Protein AF-A0A1S6WUD6-F1 (afdb_monomer)

Secondary structure (DSSP, 8-state):
-------EEEEE-SSEEEEEEE-TTS-EEEEEEE-PPPTT--TTHHHHHHHHHHHHHHHHHS--SEEEE------SSHHHHHHHHHHHHHHHHHHHHTT--EE-TT---

Structure (mmCIF, N/CA/C/O backbone):
data_AF-A0A1S6WUD6-F1
#
_entry.id   AF-A0A1S6WUD6-F1
#
loop_
_atom_site.group_PDB
_atom_site.id
_atom_site.type_symbol
_atom_site.label_atom_id
_atom_site.label_alt_id
_atom_site.label_comp_id
_atom_site.label_asym_id
_atom_site.label_entity_id
_atom_site.label_seq_id
_atom_site.pdbx_PDB_ins_code
_atom_site.Cartn_x
_atom_site.Cartn_y
_atom_site.Cartn_z
_atom_site.occupancy
_atom_site.B_iso_or_equiv
_atom_site.auth_seq_id
_atom_site.auth_comp_id
_atom_site.auth_asym_id
_atom_site.auth_atom_id
_atom_site.pdbx_PDB_model_num
ATOM 1 N N . MET A 1 1 ? -24.644 -7.050 21.724 1.00 39.91 1 MET A N 1
ATOM 2 C CA . MET A 1 1 ? -23.645 -7.244 20.656 1.00 39.91 1 MET A CA 1
ATOM 3 C C . MET A 1 1 ? -23.162 -5.863 20.271 1.00 39.91 1 MET A C 1
ATOM 5 O O . MET A 1 1 ? -23.926 -5.127 19.667 1.00 39.91 1 MET A O 1
ATOM 9 N N . SER A 1 2 ? -21.980 -5.463 20.742 1.00 44.00 2 SER A N 1
ATOM 10 C CA . SER A 1 2 ? -21.342 -4.260 20.207 1.00 44.00 2 SER A CA 1
ATOM 11 C C . SER A 1 2 ? -20.895 -4.633 18.802 1.00 44.00 2 SER A C 1
ATOM 13 O O . SER A 1 2 ? -20.172 -5.617 18.650 1.00 44.00 2 SER A O 1
ATOM 15 N N . PHE A 1 3 ? -21.366 -3.925 17.780 1.00 51.94 3 PHE A N 1
ATOM 16 C CA . PHE A 1 3 ? -20.650 -3.942 16.514 1.00 51.94 3 PHE A CA 1
ATOM 17 C C . PHE A 1 3 ? -19.284 -3.344 16.845 1.00 51.94 3 PHE A C 1
ATOM 19 O O . PHE A 1 3 ? -19.214 -2.181 17.239 1.00 51.94 3 PHE A O 1
ATOM 26 N N . HIS A 1 4 ? -18.227 -4.160 16.841 1.00 59.53 4 HIS A N 1
ATOM 27 C CA . HIS A 1 4 ? -16.880 -3.608 16.833 1.00 59.53 4 HIS A CA 1
ATOM 28 C C . HIS A 1 4 ? -16.806 -2.790 15.557 1.00 59.53 4 HIS A C 1
ATOM 30 O O . HIS A 1 4 ? -16.921 -3.347 14.466 1.00 59.53 4 HIS A O 1
ATOM 36 N N . SER A 1 5 ? -16.765 -1.474 15.703 1.00 79.19 5 SER A N 1
ATOM 37 C CA . SER A 1 5 ? -16.635 -0.615 14.550 1.00 79.19 5 SER A CA 1
ATOM 38 C C . SER A 1 5 ? -15.153 -0.649 14.179 1.00 79.19 5 SER A C 1
ATOM 40 O O . SER A 1 5 ? -14.286 -0.351 14.992 1.00 79.19 5 SER A O 1
ATOM 42 N N . GLN A 1 6 ? -14.866 -1.242 13.023 1.00 90.44 6 GLN A N 1
ATOM 43 C CA . GLN A 1 6 ? -13.513 -1.619 12.626 1.00 90.44 6 GLN A CA 1
ATOM 44 C C . GLN A 1 6 ? -12.897 -0.533 11.756 1.00 90.44 6 GLN A C 1
ATOM 46 O O . GLN A 1 6 ? -13.568 0.031 10.888 1.00 90.44 6 GLN A O 1
ATOM 51 N N . THR A 1 7 ? -11.596 -0.317 11.925 1.00 95.25 7 THR A N 1
ATOM 52 C CA . THR A 1 7 ? -10.790 0.465 10.996 1.00 95.25 7 THR A CA 1
ATOM 53 C C . THR A 1 7 ? -10.250 -0.440 9.893 1.00 95.25 7 THR A C 1
ATOM 55 O O . THR A 1 7 ? -9.342 -1.243 10.113 1.00 95.25 7 THR A O 1
ATOM 58 N N . ILE A 1 8 ? -10.793 -0.304 8.687 1.00 95.81 8 ILE A N 1
ATOM 59 C CA . ILE A 1 8 ? -10.462 -1.141 7.528 1.00 95.81 8 ILE A CA 1
ATOM 60 C C . ILE A 1 8 ? -9.721 -0.309 6.484 1.00 95.81 8 ILE A C 1
ATOM 62 O O . ILE A 1 8 ? -10.155 0.795 6.152 1.00 95.81 8 ILE A O 1
ATOM 66 N N . LEU A 1 9 ? -8.637 -0.859 5.931 1.00 96.94 9 LEU A N 1
ATOM 67 C CA . LEU A 1 9 ? -7.923 -0.299 4.782 1.00 96.94 9 LEU A CA 1
ATOM 68 C C . LEU A 1 9 ? -8.143 -1.183 3.550 1.00 96.94 9 LEU A C 1
ATOM 70 O O . LEU A 1 9 ? -7.733 -2.336 3.537 1.00 96.94 9 LEU A O 1
ATOM 74 N N . CYS A 1 10 ? -8.727 -0.635 2.491 1.00 96.38 10 CYS A N 1
ATOM 75 C CA . CYS A 1 10 ? -8.853 -1.305 1.199 1.00 96.38 10 CYS A CA 1
ATOM 76 C C . CYS A 1 10 ? -7.844 -0.728 0.199 1.00 96.38 10 CYS A C 1
ATOM 78 O O . CYS A 1 10 ? -7.661 0.492 0.149 1.00 96.38 10 CYS A O 1
ATOM 80 N N . LEU A 1 11 ? -7.211 -1.582 -0.608 1.00 96.19 11 LEU A N 1
ATOM 81 C CA . LEU A 1 11 ? -6.169 -1.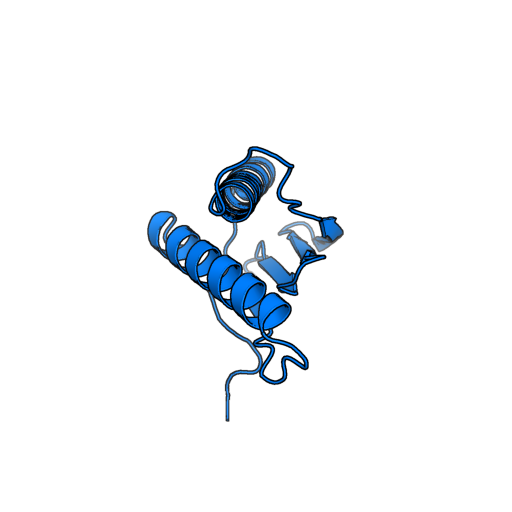210 -1.567 1.00 96.19 11 LEU A CA 1
ATOM 82 C C . LEU A 1 11 ? -6.439 -1.782 -2.964 1.00 96.19 11 LEU A C 1
ATOM 84 O O . LEU A 1 11 ? -6.678 -2.972 -3.127 1.00 96.19 11 LEU A O 1
ATOM 88 N N . ASP A 1 12 ? -6.295 -0.934 -3.977 1.00 92.44 12 ASP A N 1
ATOM 89 C CA . ASP A 1 12 ? -6.176 -1.331 -5.384 1.00 92.44 12 ASP A CA 1
ATOM 90 C C . ASP A 1 12 ? -4.701 -1.187 -5.785 1.00 92.44 12 ASP A C 1
ATOM 92 O O . ASP A 1 12 ? -4.169 -0.072 -5.864 1.00 92.44 12 ASP A O 1
ATOM 96 N N . LEU A 1 13 ? -3.998 -2.315 -5.932 1.00 92.62 13 LEU A N 1
ATOM 97 C CA . LEU A 1 13 ? -2.550 -2.338 -6.128 1.00 92.62 13 LEU A CA 1
ATOM 98 C C . LEU A 1 13 ? -2.179 -2.121 -7.599 1.00 92.62 13 LEU A C 1
ATOM 100 O O . LEU A 1 13 ? -2.430 -2.944 -8.473 1.00 92.62 13 LEU A O 1
ATOM 104 N N . GLY A 1 14 ? -1.437 -1.049 -7.859 1.00 89.19 14 GLY A N 1
ATOM 105 C CA . GLY A 1 14 ? -0.940 -0.736 -9.192 1.00 89.19 14 GLY A CA 1
ATOM 106 C C . GLY A 1 14 ? 0.059 0.413 -9.193 1.00 89.19 14 GLY A C 1
ATOM 107 O O . GLY A 1 14 ? 0.460 0.930 -8.151 1.00 89.19 14 GLY A O 1
ATOM 108 N N . THR A 1 15 ? 0.470 0.845 -10.388 1.00 86.00 15 THR A N 1
ATOM 109 C CA . THR A 1 15 ? 1.340 2.026 -10.567 1.00 86.00 15 THR A CA 1
ATOM 110 C C . THR A 1 15 ? 0.710 3.304 -10.005 1.00 86.00 15 THR A C 1
ATOM 112 O O . THR A 1 15 ? 1.421 4.171 -9.488 1.00 86.00 15 THR A O 1
ATOM 115 N N . LYS A 1 16 ? -0.618 3.390 -10.091 1.00 91.38 16 LYS A N 1
ATOM 116 C CA . LYS A 1 16 ? -1.482 4.299 -9.347 1.00 91.38 16 LYS A CA 1
ATOM 117 C C . LYS A 1 16 ? -2.275 3.448 -8.361 1.00 91.38 16 LYS A C 1
ATOM 119 O O . LYS A 1 16 ? -3.183 2.747 -8.777 1.00 91.38 16 LYS A O 1
ATOM 124 N N . THR A 1 17 ? -1.894 3.477 -7.092 1.00 94.00 17 THR A N 1
ATOM 125 C CA . THR A 1 17 ? -2.536 2.684 -6.042 1.00 94.00 17 THR A CA 1
ATOM 126 C C . THR A 1 17 ? -3.785 3.408 -5.554 1.00 94.00 17 THR A C 1
ATOM 128 O O . THR A 1 17 ? -3.682 4.544 -5.081 1.00 94.00 17 THR A O 1
ATOM 131 N N . GLY A 1 18 ? -4.954 2.784 -5.674 1.00 95.38 18 GLY A N 1
ATOM 132 C CA . GLY A 1 18 ? -6.179 3.253 -5.029 1.00 95.38 18 GLY A CA 1
ATOM 133 C C . GLY A 1 18 ? -6.193 2.863 -3.554 1.00 95.38 18 GLY A C 1
ATOM 134 O O . GLY A 1 18 ? -5.658 1.821 -3.180 1.00 95.38 18 GLY A O 1
ATOM 135 N N . TRP A 1 19 ? -6.778 3.702 -2.704 1.00 96.94 19 TRP A N 1
ATOM 136 C CA . TRP A 1 19 ? -6.975 3.378 -1.294 1.00 96.94 19 TRP A CA 1
ATOM 137 C C . TRP A 1 19 ? -8.318 3.896 -0.787 1.00 96.94 19 TRP A C 1
ATOM 139 O O . TRP A 1 19 ? -8.789 4.956 -1.209 1.00 96.94 19 TRP A O 1
ATOM 149 N N . ALA A 1 20 ? -8.905 3.161 0.151 1.00 96.94 20 ALA A N 1
ATOM 150 C CA . ALA A 1 20 ? -10.063 3.586 0.922 1.00 96.94 20 ALA A CA 1
ATOM 151 C C . ALA A 1 20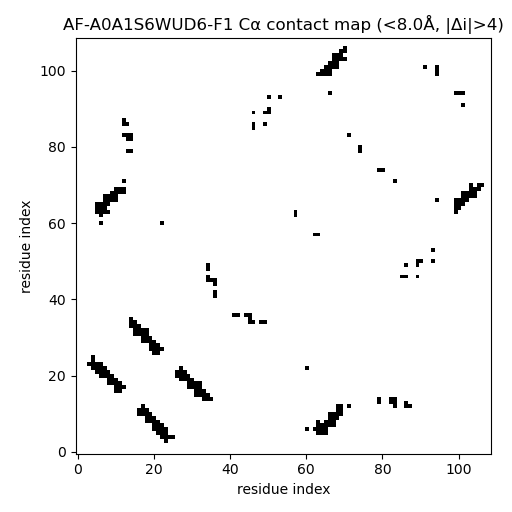 ? -9.897 3.165 2.384 1.00 96.94 20 ALA A C 1
ATOM 153 O O . ALA A 1 20 ? -9.383 2.089 2.669 1.00 96.94 20 ALA A O 1
ATOM 154 N N . ILE A 1 21 ? -10.318 4.024 3.304 1.00 96.38 21 ILE A N 1
ATOM 155 C CA . ILE A 1 21 ? -10.330 3.781 4.741 1.00 96.38 21 ILE A CA 1
ATOM 156 C C . ILE A 1 21 ? -11.771 3.912 5.212 1.00 96.38 21 ILE A C 1
ATOM 158 O O . ILE A 1 21 ? -12.414 4.923 4.930 1.00 96.38 21 ILE A O 1
ATOM 162 N N . SER A 1 22 ? -12.243 2.915 5.949 1.00 94.88 22 SER A N 1
ATOM 163 C CA . SER A 1 22 ? -13.436 3.012 6.787 1.00 94.88 22 SER A CA 1
ATOM 164 C C . SER A 1 22 ? -12.967 3.059 8.230 1.00 94.88 22 SER A C 1
ATOM 166 O O . SER A 1 22 ? -12.294 2.132 8.662 1.00 94.88 22 SER A O 1
ATOM 168 N N . SER A 1 23 ? -13.265 4.138 8.943 1.00 90.50 23 SER A N 1
ATOM 169 C CA . SER A 1 23 ? -12.872 4.350 10.339 1.00 90.50 23 SER A CA 1
ATOM 170 C C . SER A 1 23 ? -13.961 3.881 11.307 1.00 90.50 23 SER A C 1
ATOM 172 O O . SER A 1 23 ? -15.138 3.802 10.949 1.00 90.50 23 SER A O 1
ATOM 174 N N . GLU A 1 24 ? -13.568 3.623 12.556 1.00 88.62 24 GLU A N 1
ATOM 175 C CA . GLU A 1 24 ? -14.460 3.245 13.656 1.00 88.62 24 GLU A CA 1
ATOM 176 C C . GLU A 1 24 ? -15.595 4.270 13.902 1.00 88.62 24 GLU A C 1
ATOM 178 O O . GLU A 1 24 ? -16.697 3.922 14.326 1.00 88.62 24 GLU A O 1
ATOM 183 N N . ASP A 1 25 ? -15.376 5.545 13.596 1.00 87.56 25 ASP A N 1
ATOM 184 C CA . ASP A 1 25 ? -16.385 6.607 13.723 1.00 87.56 25 ASP A CA 1
ATOM 185 C C . ASP A 1 25 ? -17.376 6.676 12.540 1.00 87.56 25 ASP A C 1
ATOM 187 O O . ASP A 1 25 ? -18.233 7.559 12.495 1.00 87.56 25 ASP A O 1
ATOM 191 N N . GLY A 1 26 ? -17.271 5.754 11.577 1.00 85.25 26 GLY A N 1
ATOM 192 C CA . GLY A 1 26 ? -18.068 5.744 10.350 1.00 85.25 26 GLY A CA 1
ATOM 193 C C . GLY A 1 26 ? -17.558 6.701 9.269 1.00 85.25 26 GLY A C 1
ATOM 194 O O . GLY A 1 26 ? -18.188 6.819 8.215 1.00 85.25 26 GLY A O 1
ATOM 195 N N . THR A 1 27 ? -16.422 7.373 9.488 1.00 91.25 27 THR A N 1
ATOM 196 C CA . THR A 1 27 ? -15.788 8.209 8.468 1.00 91.25 27 THR A CA 1
ATOM 197 C C . THR A 1 27 ? -15.206 7.335 7.362 1.00 91.25 27 THR A C 1
ATOM 199 O O . THR A 1 27 ? -14.424 6.417 7.617 1.00 91.25 27 THR A O 1
ATOM 202 N N . ILE A 1 28 ? -15.541 7.664 6.113 1.00 94.19 28 ILE A N 1
ATOM 203 C CA . ILE A 1 28 ? -14.934 7.057 4.929 1.00 94.19 28 ILE A CA 1
ATOM 204 C C . ILE A 1 28 ? -14.029 8.085 4.255 1.00 94.19 28 ILE A C 1
ATOM 206 O O . ILE A 1 28 ? -14.469 9.177 3.893 1.00 94.19 28 ILE A O 1
ATOM 210 N N . ALA A 1 29 ? -12.769 7.717 4.047 1.00 96.00 29 ALA A N 1
ATOM 211 C CA . ALA A 1 29 ? -11.806 8.486 3.269 1.00 96.00 29 ALA A CA 1
ATOM 212 C C . ALA A 1 29 ? -11.284 7.633 2.112 1.00 96.00 29 ALA A C 1
ATOM 214 O O . ALA A 1 29 ? -11.152 6.422 2.239 1.00 96.00 29 ALA A O 1
ATOM 215 N N . SER A 1 30 ? -10.979 8.244 0.972 1.00 97.19 30 SER A N 1
ATOM 216 C CA . SER A 1 30 ? -10.401 7.524 -0.164 1.00 97.19 30 SER A CA 1
ATOM 217 C C . SER A 1 30 ? -9.518 8.428 -1.007 1.00 97.19 30 SER A C 1
ATOM 219 O O . SER A 1 30 ? -9.564 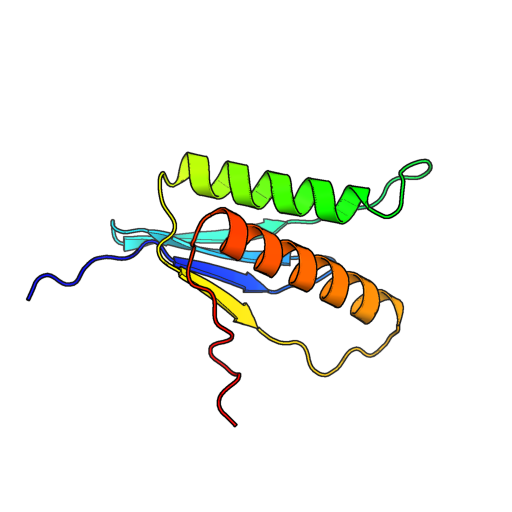9.658 -0.905 1.00 97.19 30 SER A O 1
ATOM 221 N N . GLY A 1 31 ? -8.697 7.816 -1.851 1.00 97.12 31 GLY A N 1
ATOM 222 C CA . GLY A 1 31 ? -7.856 8.541 -2.781 1.00 97.12 31 GLY A CA 1
ATOM 223 C C . GLY A 1 31 ? -7.000 7.623 -3.633 1.00 97.12 31 GLY A C 1
ATOM 224 O O . GLY A 1 31 ? -7.194 6.413 -3.704 1.00 97.12 31 GLY A O 1
ATOM 225 N N . THR A 1 32 ? -6.020 8.229 -4.293 1.00 96.81 32 THR A N 1
ATOM 226 C CA . THR A 1 32 ? -5.023 7.502 -5.077 1.00 96.81 32 THR A CA 1
ATOM 227 C C . THR A 1 32 ? -3.637 8.027 -4.761 1.00 96.81 32 THR A C 1
ATOM 229 O O . THR A 1 32 ? -3.460 9.239 -4.625 1.00 96.81 32 THR A O 1
ATOM 232 N N . ILE A 1 33 ? -2.651 7.142 -4.696 1.00 96.38 33 ILE A N 1
ATOM 233 C CA . ILE A 1 33 ? -1.253 7.480 -4.451 1.00 96.38 33 ILE A CA 1
ATOM 234 C C . ILE A 1 33 ? -0.354 6.836 -5.507 1.00 96.38 33 ILE A C 1
ATOM 236 O O . ILE A 1 33 ? -0.629 5.760 -6.026 1.00 96.38 33 ILE A O 1
ATOM 240 N N . HIS A 1 34 ? 0.721 7.532 -5.866 1.00 94.12 34 HIS A N 1
ATOM 241 C CA . HIS A 1 34 ? 1.706 7.058 -6.830 1.00 94.12 34 HIS A CA 1
ATOM 242 C C . HIS A 1 34 ? 3.065 6.917 -6.147 1.00 94.12 34 HIS A C 1
ATOM 244 O O . HIS A 1 34 ? 3.503 7.816 -5.426 1.00 94.12 34 HIS A O 1
ATOM 250 N N . PHE A 1 35 ? 3.778 5.834 -6.455 1.00 93.81 35 PHE A N 1
ATOM 251 C CA . PHE A 1 35 ? 5.114 5.554 -5.921 1.00 93.81 35 PHE A CA 1
ATOM 252 C C . PHE A 1 35 ? 6.164 5.518 -7.048 1.00 93.81 35 PHE A C 1
ATOM 254 O O . PHE A 1 35 ? 6.699 4.455 -7.380 1.00 93.81 35 PHE A O 1
ATOM 261 N N . PRO A 1 36 ? 6.457 6.656 -7.706 1.00 88.50 36 PRO A N 1
ATOM 262 C CA . PRO A 1 36 ? 7.352 6.675 -8.854 1.00 88.50 36 PRO A CA 1
ATOM 263 C C . PRO A 1 36 ? 8.786 6.325 -8.448 1.00 88.50 36 PRO A C 1
ATOM 265 O O . PRO A 1 36 ? 9.280 6.749 -7.404 1.00 88.50 36 PRO A O 1
ATOM 268 N N . THR A 1 37 ? 9.465 5.591 -9.323 1.00 87.00 37 THR A N 1
ATOM 269 C CA . THR A 1 37 ? 10.923 5.449 -9.305 1.00 87.00 37 THR A CA 1
ATOM 270 C C . THR A 1 37 ? 11.530 6.656 -10.007 1.00 87.00 37 THR A C 1
ATOM 272 O O . THR A 1 37 ? 11.064 7.038 -11.083 1.00 87.00 37 THR A O 1
ATOM 275 N N . ARG A 1 38 ? 12.562 7.269 -9.431 1.00 88.56 38 ARG A N 1
ATOM 276 C CA . ARG A 1 38 ? 13.286 8.372 -10.080 1.00 88.56 38 ARG A CA 1
ATOM 277 C C . ARG A 1 38 ? 14.516 7.859 -10.820 1.00 88.56 38 ARG A C 1
ATOM 279 O O . ARG A 1 38 ? 15.055 6.797 -10.511 1.00 88.56 38 ARG A O 1
ATOM 286 N N . ARG A 1 39 ? 14.994 8.645 -11.790 1.00 83.25 39 ARG A N 1
ATOM 287 C CA . ARG A 1 39 ? 16.316 8.413 -12.385 1.00 83.25 39 ARG A CA 1
ATOM 288 C C . ARG A 1 39 ? 17.345 8.429 -11.250 1.00 83.25 39 ARG A C 1
ATOM 290 O O . ARG A 1 39 ? 17.293 9.322 -10.409 1.00 83.25 39 ARG A O 1
ATOM 297 N N . PHE A 1 40 ? 18.246 7.449 -11.245 1.00 87.19 40 PHE A N 1
ATOM 298 C CA . PHE A 1 40 ? 19.268 7.244 -10.207 1.00 87.19 40 PHE A CA 1
ATOM 299 C C . PHE A 1 40 ? 18.762 6.713 -8.851 1.00 87.19 40 PHE A C 1
ATOM 301 O O . PHE A 1 40 ? 19.521 6.707 -7.887 1.00 87.19 40 PHE A O 1
ATOM 308 N N . GLU A 1 41 ? 17.523 6.224 -8.759 1.00 91.12 41 GLU A N 1
ATOM 309 C CA . GLU A 1 41 ? 17.068 5.441 -7.604 1.00 91.12 41 GLU A CA 1
ATOM 310 C C . GLU A 1 41 ? 17.229 3.936 -7.853 1.00 91.12 41 GLU A C 1
ATOM 312 O O . GLU A 1 41 ? 17.069 3.452 -8.974 1.00 91.12 41 GLU A O 1
ATOM 317 N N . GLY A 1 42 ? 17.510 3.178 -6.789 1.00 91.38 42 GLY A N 1
ATOM 318 C CA . GLY A 1 42 ? 17.442 1.719 -6.844 1.00 91.38 42 GLY A CA 1
ATOM 319 C C . GLY A 1 42 ? 16.005 1.243 -7.082 1.00 91.38 42 GLY A C 1
ATOM 320 O O . GLY A 1 42 ? 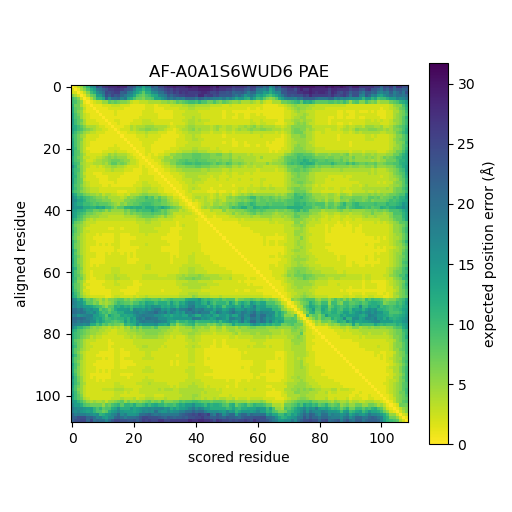15.056 1.859 -6.593 1.00 91.38 42 GLY A O 1
ATOM 321 N N . GLY A 1 43 ? 15.837 0.113 -7.779 1.00 90.25 43 GLY A N 1
ATOM 322 C CA . GLY A 1 43 ? 14.513 -0.435 -8.121 1.00 90.25 43 GLY A CA 1
ATOM 323 C C . GLY A 1 43 ? 13.594 -0.679 -6.914 1.00 90.25 43 GLY A C 1
ATOM 324 O O . GLY A 1 43 ? 12.375 -0.620 -7.042 1.00 90.25 43 GLY A O 1
ATOM 325 N N . GLY A 1 44 ? 14.168 -0.860 -5.719 1.00 94.06 44 GLY A N 1
ATOM 326 C CA . GLY A 1 44 ? 13.428 -1.041 -4.467 1.00 94.06 44 GLY A CA 1
ATOM 327 C C . GLY A 1 44 ? 12.781 0.222 -3.885 1.00 94.06 44 GLY A C 1
ATOM 328 O O . GLY A 1 44 ? 11.950 0.119 -2.983 1.00 94.06 44 GLY A O 1
ATOM 329 N N . MET A 1 45 ? 13.122 1.421 -4.373 1.00 95.62 45 MET A N 1
ATOM 330 C CA . MET A 1 45 ? 12.671 2.677 -3.754 1.00 95.62 45 MET A CA 1
ATOM 331 C C . MET A 1 45 ? 11.154 2.865 -3.793 1.00 95.62 45 MET A C 1
ATOM 333 O O . MET A 1 45 ? 10.589 3.431 -2.858 1.00 95.62 45 MET A O 1
ATOM 337 N N . ARG A 1 46 ? 10.482 2.361 -4.833 1.00 95.50 46 ARG A N 1
ATOM 338 C CA . ARG A 1 46 ? 9.014 2.333 -4.909 1.00 95.50 46 ARG A CA 1
ATOM 339 C C . ARG A 1 46 ? 8.409 1.597 -3.716 1.00 95.50 46 ARG A C 1
ATOM 341 O O . ARG A 1 46 ? 7.540 2.134 -3.037 1.00 95.50 46 ARG A O 1
ATOM 348 N N . TYR A 1 47 ? 8.905 0.397 -3.451 1.00 96.25 47 TYR A N 1
ATOM 349 C CA . TYR A 1 47 ? 8.406 -0.482 -2.399 1.00 96.25 47 TYR A CA 1
ATOM 350 C C . TYR A 1 47 ? 8.728 0.065 -1.006 1.00 96.25 47 TYR A C 1
ATOM 352 O O . TYR A 1 47 ? 7.889 0.021 -0.111 1.00 96.25 47 TYR A O 1
ATOM 360 N N . LEU A 1 48 ? 9.893 0.702 -0.839 1.00 96.75 48 LEU A N 1
ATOM 361 C CA . LEU A 1 48 ? 10.226 1.409 0.398 1.00 96.75 48 LEU A CA 1
ATOM 362 C C . LEU A 1 48 ? 9.259 2.572 0.677 1.00 96.75 48 LEU A C 1
ATOM 364 O O . LEU A 1 48 ? 8.811 2.742 1.811 1.00 96.75 48 LEU A O 1
ATOM 368 N N . ARG A 1 49 ? 8.919 3.363 -0.350 1.00 97.12 49 ARG A N 1
ATOM 369 C CA . ARG A 1 49 ? 7.938 4.456 -0.232 1.00 97.12 49 ARG A CA 1
ATOM 370 C C . ARG A 1 49 ? 6.543 3.921 0.096 1.00 97.12 49 ARG A C 1
ATOM 372 O O . ARG A 1 49 ? 5.880 4.496 0.951 1.00 97.12 49 ARG A O 1
ATOM 379 N N . PHE A 1 50 ? 6.135 2.817 -0.528 1.00 97.94 50 PHE A N 1
ATOM 380 C CA . PHE A 1 50 ? 4.859 2.165 -0.238 1.00 97.94 50 PHE A CA 1
ATOM 381 C C . PHE A 1 50 ? 4.786 1.654 1.207 1.00 97.94 50 PHE A C 1
ATOM 383 O O . PHE A 1 50 ? 3.867 2.018 1.935 1.00 97.94 50 PHE A O 1
ATOM 390 N N . LYS A 1 51 ? 5.805 0.918 1.674 1.00 98.19 51 LYS A N 1
ATOM 391 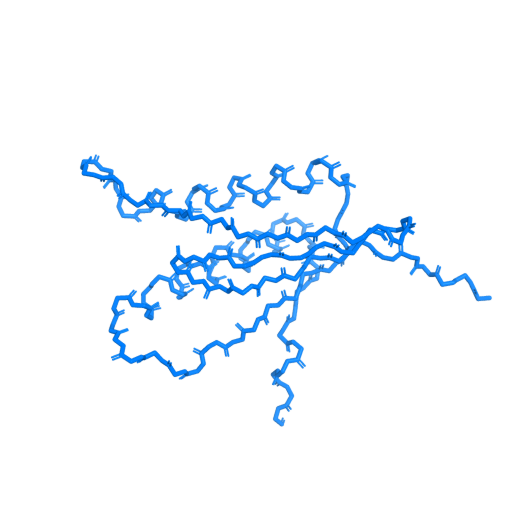C CA . LYS A 1 51 ? 5.906 0.470 3.073 1.00 98.19 51 LYS A CA 1
ATOM 392 C C . LYS A 1 51 ? 5.825 1.641 4.053 1.00 98.19 51 LYS A C 1
ATOM 394 O O . LYS A 1 51 ? 5.121 1.568 5.056 1.00 98.19 51 LYS A O 1
ATOM 399 N N . ARG A 1 52 ? 6.556 2.723 3.769 1.00 98.12 52 ARG A N 1
ATOM 400 C CA . ARG A 1 52 ? 6.540 3.931 4.597 1.00 98.12 52 ARG A CA 1
ATOM 401 C C . ARG A 1 52 ? 5.140 4.538 4.670 1.00 98.12 52 ARG A C 1
ATOM 403 O O . ARG A 1 52 ? 4.703 4.871 5.764 1.00 98.12 52 ARG A O 1
ATOM 410 N N . TRP A 1 53 ? 4.447 4.632 3.537 1.00 98.19 53 TRP A N 1
ATOM 411 C CA . TRP A 1 53 ? 3.075 5.125 3.492 1.00 98.19 53 TRP A CA 1
ATOM 412 C C . TRP A 1 53 ? 2.123 4.255 4.326 1.00 98.19 53 TRP A C 1
ATOM 414 O O . TRP A 1 53 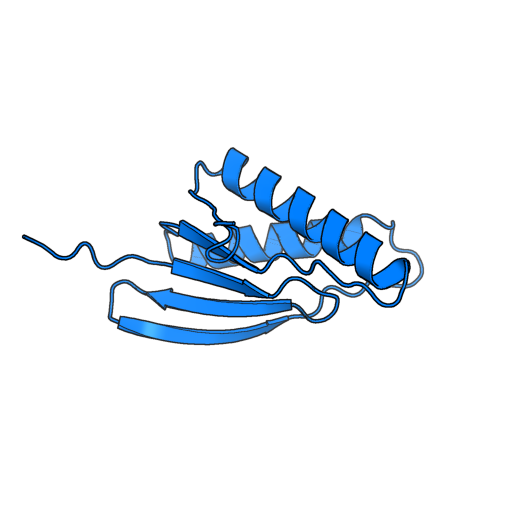? 1.362 4.807 5.108 1.00 98.19 53 TRP A O 1
ATOM 424 N N . LEU A 1 54 ? 2.216 2.920 4.260 1.00 98.25 54 LEU A N 1
ATOM 425 C CA . LEU A 1 54 ? 1.414 2.027 5.115 1.00 98.25 54 LEU A CA 1
ATOM 426 C C . LEU A 1 54 ? 1.654 2.295 6.609 1.00 98.25 54 LEU A C 1
ATOM 428 O O . LEU A 1 54 ? 0.708 2.432 7.384 1.00 98.25 54 LEU A O 1
ATOM 432 N N . THR A 1 55 ? 2.922 2.418 7.016 1.00 98.25 55 THR A N 1
ATOM 433 C CA . THR A 1 55 ? 3.284 2.718 8.409 1.00 98.25 55 THR A CA 1
ATOM 434 C C . THR A 1 55 ? 2.783 4.096 8.854 1.00 98.25 55 THR A C 1
ATOM 436 O O . THR A 1 55 ? 2.277 4.218 9.968 1.00 98.25 55 THR A O 1
ATOM 439 N N . GLU A 1 56 ? 2.898 5.124 8.011 1.00 98.06 56 GLU A N 1
ATOM 440 C CA . GLU A 1 56 ? 2.392 6.472 8.306 1.00 98.06 56 GLU A CA 1
ATOM 441 C C . GLU A 1 56 ? 0.858 6.480 8.405 1.00 98.06 56 GLU A C 1
ATOM 443 O O . GLU A 1 56 ? 0.318 7.018 9.369 1.00 98.06 56 GLU A O 1
ATOM 448 N N . THR A 1 57 ? 0.157 5.810 7.486 1.00 96.69 57 THR A N 1
ATOM 449 C CA . THR A 1 57 ? -1.304 5.639 7.529 1.00 96.69 57 THR A CA 1
ATOM 450 C C . THR A 1 57 ? -1.744 4.946 8.817 1.00 96.69 57 THR A C 1
ATOM 452 O O . THR A 1 57 ? -2.597 5.471 9.530 1.00 96.69 57 THR A O 1
ATOM 455 N N . LYS A 1 58 ? -1.120 3.818 9.184 1.00 96.19 58 LYS A N 1
ATOM 456 C CA . LYS A 1 58 ? -1.415 3.128 10.449 1.00 96.19 58 LYS A CA 1
ATOM 457 C C . LYS A 1 58 ? -1.164 4.018 11.668 1.00 96.19 58 LYS A C 1
ATOM 459 O O . LYS A 1 58 ? -1.925 3.948 12.627 1.00 96.19 58 LYS A O 1
ATOM 464 N N . ALA A 1 59 ? -0.113 4.838 11.651 1.00 96.62 59 ALA A N 1
ATOM 465 C CA . ALA A 1 59 ? 0.182 5.755 12.749 1.00 96.62 59 ALA A CA 1
ATOM 466 C C . ALA A 1 59 ? -0.875 6.864 12.882 1.00 96.62 59 ALA A C 1
ATOM 468 O O . ALA A 1 59 ? -1.253 7.198 14.000 1.00 96.62 59 ALA A O 1
ATOM 469 N N . ILE A 1 60 ? -1.375 7.399 11.762 1.00 94.81 60 ILE A N 1
ATOM 470 C CA . ILE A 1 60 ? -2.440 8.415 11.742 1.00 94.81 60 ILE A CA 1
ATOM 471 C C . ILE A 1 60 ? -3.761 7.838 12.262 1.00 94.81 60 ILE A C 1
ATOM 473 O O . ILE A 1 60 ? -4.437 8.486 13.054 1.00 94.81 60 ILE A O 1
ATOM 477 N N . LEU A 1 61 ? -4.110 6.620 11.844 1.00 93.12 61 LEU A N 1
ATOM 478 C CA . LEU A 1 61 ? -5.334 5.936 12.277 1.00 93.12 61 LEU A CA 1
ATOM 479 C C . LEU A 1 61 ? -5.228 5.355 13.699 1.00 93.12 61 LEU A C 1
ATOM 481 O O . LEU A 1 61 ? -6.227 4.961 14.294 1.00 93.12 61 LEU A O 1
ATOM 485 N N . GLY A 1 62 ? -4.015 5.246 14.246 1.00 94.31 62 GLY A N 1
ATOM 486 C CA . GLY A 1 62 ? -3.713 4.536 15.491 1.00 94.31 62 GLY A CA 1
ATOM 487 C C . GLY A 1 62 ? -3.731 3.010 15.331 1.00 94.31 62 GLY A C 1
ATOM 488 O O . GLY A 1 62 ? -2.797 2.320 15.754 1.00 94.31 62 GLY A O 1
ATOM 489 N N . HIS A 1 63 ? -4.749 2.465 14.667 1.00 93.88 63 HIS A N 1
ATOM 490 C CA . HIS A 1 63 ? -4.868 1.044 14.361 1.00 93.88 63 HIS A CA 1
ATOM 491 C C . HIS A 1 63 ? -5.465 0.798 12.969 1.00 93.88 63 HIS A C 1
ATOM 493 O O . HIS A 1 63 ? -6.033 1.688 12.349 1.00 93.88 63 HIS A O 1
ATOM 499 N N . ILE A 1 64 ? -5.253 -0.417 12.466 1.00 96.31 64 ILE A N 1
ATOM 500 C CA . ILE A 1 64 ? -5.885 -0.961 11.263 1.00 96.31 64 ILE A CA 1
ATOM 501 C C . ILE A 1 64 ? -6.226 -2.397 11.646 1.00 96.31 64 ILE A C 1
ATOM 503 O O . ILE A 1 64 ? -5.318 -3.144 12.011 1.00 96.31 64 ILE A O 1
ATOM 507 N N . ASP A 1 65 ? -7.507 -2.746 11.631 1.00 95.75 65 ASP A N 1
ATOM 508 C CA . ASP A 1 65 ? -7.995 -4.063 12.054 1.00 95.75 65 ASP A CA 1
ATOM 509 C C . ASP A 1 65 ? -7.888 -5.101 10.944 1.00 95.75 65 ASP A C 1
ATOM 511 O O . ASP A 1 65 ? -7.713 -6.285 11.216 1.00 95.75 65 ASP A O 1
ATOM 515 N N . ALA A 1 66 ? -7.999 -4.660 9.692 1.00 95.44 66 ALA A N 1
ATOM 516 C CA . ALA A 1 66 ? -7.858 -5.513 8.527 1.00 95.44 66 ALA A CA 1
ATOM 517 C C . ALA A 1 66 ? -7.444 -4.699 7.300 1.00 95.44 66 ALA A C 1
ATOM 519 O O . ALA A 1 66 ? -7.821 -3.530 7.146 1.00 95.44 66 ALA A O 1
ATOM 520 N N . VAL A 1 67 ? -6.697 -5.349 6.410 1.00 96.88 67 VAL A N 1
ATOM 521 C CA . VAL A 1 67 ? -6.406 -4.841 5.071 1.00 96.88 67 VAL A CA 1
ATOM 522 C C . VAL A 1 67 ? -7.060 -5.737 4.025 1.00 96.88 67 VAL A C 1
ATOM 524 O O . VAL A 1 67 ? -6.844 -6.942 4.029 1.00 96.88 67 VAL A O 1
ATOM 527 N N . TYR A 1 68 ? -7.796 -5.152 3.088 1.00 95.00 68 TYR A N 1
ATOM 528 C CA . TYR A 1 68 ? -8.311 -5.868 1.922 1.00 95.00 68 TYR A CA 1
ATOM 529 C C . TYR A 1 68 ? -7.660 -5.343 0.650 1.00 95.00 68 TYR A C 1
ATOM 531 O O . TYR A 1 68 ? -7.401 -4.144 0.528 1.00 95.00 68 TYR A O 1
ATOM 539 N N . PHE A 1 69 ? -7.393 -6.219 -0.310 1.00 92.31 69 PHE A N 1
ATOM 540 C CA . PHE A 1 69 ? -6.862 -5.825 -1.612 1.00 92.31 69 PHE A CA 1
ATOM 541 C C . PHE A 1 69 ? -7.379 -6.749 -2.708 1.00 92.31 69 PHE A C 1
ATOM 543 O O . PHE A 1 69 ? -7.666 -7.904 -2.443 1.00 92.31 69 PHE A O 1
ATOM 550 N N . GLU A 1 70 ? -7.487 -6.243 -3.931 1.00 81.94 70 GLU A N 1
ATOM 551 C CA . GLU A 1 70 ? -7.920 -7.048 -5.077 1.00 81.94 70 GLU A CA 1
ATOM 552 C C . GLU A 1 70 ? -6.719 -7.717 -5.767 1.00 81.94 70 GLU A C 1
ATOM 554 O O . GLU A 1 70 ? -5.690 -7.073 -6.032 1.00 81.94 70 GLU A O 1
ATOM 559 N N . GLU A 1 71 ? -6.832 -9.011 -6.082 1.00 69.31 71 GLU A N 1
ATOM 560 C CA . GLU A 1 71 ? -5.878 -9.693 -6.952 1.00 69.31 71 GLU A CA 1
ATOM 561 C C . GLU A 1 71 ? -6.123 -9.364 -8.430 1.00 69.31 71 GLU A C 1
ATOM 563 O O . GLU A 1 71 ? -7.134 -9.722 -9.033 1.00 69.31 71 GLU A O 1
ATOM 568 N N . VAL A 1 72 ? -5.147 -8.718 -9.072 1.00 68.38 72 VAL A N 1
ATOM 569 C CA . VAL A 1 72 ? -5.223 -8.433 -10.508 1.00 68.38 72 VAL A CA 1
ATOM 570 C C . VAL A 1 72 ? -4.662 -9.621 -11.285 1.00 68.38 72 VAL A C 1
ATOM 572 O O . VAL A 1 72 ? -3.463 -9.724 -11.528 1.00 68.38 72 VAL A O 1
ATOM 575 N N . ARG A 1 73 ? -5.543 -10.519 -11.732 1.00 62.06 73 ARG A N 1
ATOM 576 C CA . ARG A 1 73 ? -5.151 -11.744 -12.459 1.00 62.06 73 ARG A CA 1
ATOM 577 C C . ARG A 1 73 ? -4.763 -11.517 -13.930 1.00 62.06 73 ARG A C 1
ATOM 579 O O . ARG A 1 73 ? -4.197 -12.403 -14.564 1.00 62.06 73 ARG A O 1
ATOM 586 N N . CYS A 1 74 ? -5.048 -10.340 -14.497 1.00 62.84 74 CYS A N 1
ATOM 587 C CA . CYS A 1 74 ? -4.815 -10.036 -15.916 1.00 62.84 74 CYS A CA 1
ATOM 588 C C . CYS A 1 74 ? -3.926 -8.802 -16.113 1.00 62.84 74 CYS A C 1
ATOM 590 O O . CYS A 1 74 ? -4.406 -7.681 -16.283 1.00 62.84 74 CYS A O 1
ATOM 592 N N . HIS A 1 75 ? -2.611 -9.009 -16.167 1.00 67.25 75 HIS A N 1
ATOM 593 C CA . HIS A 1 75 ? -1.674 -7.960 -16.563 1.00 67.25 75 HIS A CA 1
ATOM 594 C C . HIS A 1 75 ? -1.385 -8.029 -18.066 1.00 67.25 75 HIS A C 1
ATOM 596 O O . HIS A 1 75 ? -0.768 -8.972 -18.552 1.00 67.25 75 HIS A O 1
ATOM 602 N N . ILE A 1 76 ? -1.786 -6.990 -18.803 1.00 68.50 76 ILE A N 1
ATOM 603 C CA . ILE A 1 76 ? -1.565 -6.878 -20.259 1.00 68.50 76 ILE A CA 1
ATOM 604 C C . ILE A 1 76 ? -0.067 -6.654 -20.595 1.00 68.50 76 ILE A C 1
ATOM 606 O O . ILE A 1 76 ? 0.338 -6.784 -21.747 1.00 68.50 76 ILE A O 1
ATOM 610 N N . GLY A 1 77 ? 0.793 -6.376 -19.600 1.00 76.12 77 GLY A N 1
ATOM 611 C CA . GLY A 1 77 ? 2.239 -6.221 -19.793 1.00 76.12 77 GLY A CA 1
ATOM 612 C C . GLY A 1 77 ? 3.094 -6.568 -18.567 1.00 76.12 77 GLY A C 1
ATOM 613 O O . GLY A 1 77 ? 2.659 -6.435 -17.422 1.00 76.12 77 GLY A O 1
ATOM 614 N N . THR A 1 78 ? 4.342 -6.971 -18.824 1.00 79.62 78 THR A N 1
ATOM 615 C CA . THR A 1 78 ? 5.313 -7.463 -17.828 1.00 79.62 78 THR A CA 1
ATOM 616 C C . THR A 1 78 ? 5.641 -6.439 -16.739 1.00 79.62 78 THR A C 1
ATOM 618 O O . THR A 1 78 ? 5.741 -6.791 -15.567 1.00 79.62 78 THR A O 1
ATOM 621 N N . ASP A 1 79 ? 5.754 -5.158 -17.096 1.00 82.75 79 ASP A N 1
ATOM 622 C CA . ASP A 1 79 ? 6.074 -4.104 -16.126 1.00 82.75 79 ASP A CA 1
ATOM 623 C C . ASP A 1 79 ? 4.956 -3.904 -15.100 1.00 82.75 79 ASP A C 1
ATOM 625 O O . ASP A 1 79 ? 5.233 -3.716 -13.916 1.00 82.75 79 ASP A O 1
ATOM 629 N N . ALA A 1 80 ? 3.690 -3.984 -15.523 1.00 83.25 80 ALA A N 1
ATOM 630 C CA . ALA A 1 80 ? 2.555 -3.893 -14.607 1.00 83.25 80 ALA A CA 1
ATOM 631 C C . ALA A 1 80 ? 2.550 -5.071 -13.621 1.00 83.25 80 ALA A C 1
ATOM 633 O O . ALA A 1 80 ? 2.380 -4.852 -12.423 1.00 83.25 80 ALA A O 1
ATOM 634 N N . ALA A 1 81 ? 2.841 -6.282 -14.110 1.00 85.44 81 ALA A N 1
ATOM 635 C CA . ALA A 1 81 ? 2.948 -7.481 -13.282 1.00 85.44 81 ALA A CA 1
ATOM 636 C C . ALA A 1 81 ? 4.091 -7.394 -12.259 1.00 85.44 81 ALA A C 1
ATOM 638 O O . ALA A 1 81 ? 3.900 -7.710 -11.086 1.00 85.44 81 ALA A O 1
ATOM 639 N N . HIS A 1 82 ? 5.270 -6.907 -12.662 1.00 88.62 82 HIS A N 1
ATOM 640 C CA . HIS A 1 82 ? 6.395 -6.717 -11.741 1.00 88.62 82 HIS A CA 1
ATOM 641 C C . HIS A 1 82 ? 6.074 -5.723 -10.624 1.00 88.62 82 HIS A C 1
ATOM 643 O O . HIS A 1 82 ? 6.436 -5.939 -9.467 1.00 88.62 82 HIS A O 1
ATOM 649 N N . VAL A 1 83 ? 5.399 -4.625 -10.965 1.00 90.69 83 VAL A N 1
ATOM 650 C CA . VAL A 1 83 ? 5.015 -3.603 -9.988 1.00 90.69 83 VAL A CA 1
ATOM 651 C C . VAL A 1 83 ? 3.977 -4.147 -9.023 1.00 90.69 83 VAL A C 1
ATOM 653 O O . VAL A 1 83 ? 4.147 -3.974 -7.818 1.00 90.69 83 VAL A O 1
ATOM 656 N N . TYR A 1 84 ? 2.942 -4.807 -9.541 1.00 91.31 84 TYR A N 1
ATOM 657 C CA . TYR A 1 84 ? 1.917 -5.447 -8.727 1.00 91.31 84 TYR A CA 1
ATOM 658 C C . TYR A 1 84 ? 2.539 -6.461 -7.761 1.00 91.31 84 TYR A C 1
ATOM 660 O O . TYR A 1 84 ? 2.392 -6.312 -6.551 1.00 91.31 84 TYR A O 1
ATOM 668 N N . GLY A 1 85 ? 3.336 -7.410 -8.266 1.00 92.00 85 GLY A N 1
ATOM 669 C CA . GLY A 1 85 ? 3.971 -8.436 -7.436 1.00 92.00 85 GLY A CA 1
ATOM 670 C C . GLY A 1 85 ? 4.888 -7.855 -6.355 1.00 92.00 85 GLY A C 1
ATOM 671 O O . GLY A 1 85 ? 4.874 -8.312 -5.214 1.00 92.00 85 GLY A O 1
ATOM 672 N N . GLY A 1 86 ? 5.644 -6.798 -6.672 1.00 94.75 86 GLY A N 1
ATOM 673 C CA . GLY A 1 86 ? 6.481 -6.118 -5.684 1.00 94.75 86 GLY A CA 1
ATOM 674 C C . GLY A 1 86 ? 5.681 -5.352 -4.622 1.00 94.75 86 GLY A C 1
ATOM 675 O O . GLY A 1 86 ? 6.067 -5.346 -3.451 1.00 94.75 86 GLY A O 1
ATOM 676 N N . LEU A 1 87 ? 4.559 -4.728 -4.998 1.00 95.50 87 LEU A N 1
ATOM 677 C CA . LEU A 1 87 ? 3.648 -4.087 -4.047 1.00 95.50 87 LEU A CA 1
ATOM 678 C C . LEU A 1 87 ? 2.972 -5.126 -3.151 1.00 95.50 87 LEU A C 1
ATOM 680 O O . LEU A 1 87 ? 3.002 -4.956 -1.936 1.00 95.50 87 LEU A O 1
ATOM 684 N N . LEU A 1 88 ? 2.453 -6.216 -3.721 1.00 95.38 88 LEU A N 1
ATOM 685 C CA . LEU A 1 88 ? 1.825 -7.308 -2.981 1.00 95.38 88 LEU A CA 1
ATOM 686 C C . LEU A 1 88 ? 2.792 -7.915 -1.961 1.00 95.38 88 LEU A C 1
ATOM 688 O O . LEU A 1 88 ? 2.478 -7.957 -0.777 1.00 95.38 88 LEU A O 1
ATOM 692 N N . ALA A 1 89 ? 4.005 -8.284 -2.384 1.00 95.88 89 ALA A N 1
ATOM 693 C CA . ALA A 1 89 ? 5.019 -8.827 -1.479 1.00 95.88 89 ALA A CA 1
ATOM 694 C C . ALA A 1 89 ? 5.375 -7.851 -0.343 1.00 95.88 89 ALA A C 1
ATOM 696 O O . ALA A 1 89 ? 5.630 -8.260 0.790 1.00 95.88 89 ALA A O 1
ATOM 697 N N . THR A 1 90 ? 5.386 -6.548 -0.632 1.00 97.94 90 THR A N 1
ATOM 698 C CA . THR A 1 90 ? 5.638 -5.515 0.379 1.00 97.94 90 THR A CA 1
ATOM 699 C C . THR A 1 90 ? 4.472 -5.377 1.352 1.00 97.94 90 THR A C 1
ATOM 701 O O . THR A 1 90 ? 4.709 -5.235 2.552 1.00 97.94 90 THR A O 1
ATOM 704 N N . LEU A 1 91 ? 3.236 -5.413 0.845 1.00 97.75 91 LEU A N 1
ATOM 705 C CA . LEU A 1 91 ? 2.018 -5.321 1.641 1.00 97.75 91 LEU A CA 1
ATOM 706 C C . LEU A 1 91 ? 1.920 -6.495 2.610 1.00 97.75 91 LEU A C 1
ATOM 708 O O . LEU A 1 91 ? 1.822 -6.273 3.812 1.00 97.75 91 LEU A O 1
ATOM 712 N N . THR A 1 92 ? 2.014 -7.724 2.104 1.00 96.75 92 THR A N 1
ATOM 713 C CA . THR A 1 92 ? 1.894 -8.931 2.929 1.00 96.75 92 THR A CA 1
ATOM 714 C C . THR A 1 92 ? 3.000 -8.979 3.976 1.00 96.75 92 THR A C 1
ATOM 716 O O . THR A 1 92 ? 2.713 -9.128 5.158 1.00 96.75 92 THR A O 1
ATOM 719 N N . THR A 1 93 ? 4.252 -8.692 3.597 1.00 98.25 93 THR A N 1
ATOM 720 C CA . THR A 1 93 ? 5.366 -8.586 4.558 1.00 98.25 93 THR A CA 1
ATOM 721 C C . THR A 1 93 ? 5.095 -7.538 5.642 1.00 98.25 93 THR A C 1
ATOM 723 O O . THR A 1 93 ? 5.427 -7.751 6.808 1.00 98.25 93 THR A O 1
ATOM 726 N N . TRP A 1 94 ? 4.525 -6.383 5.284 1.00 98.38 94 TRP A N 1
ATOM 727 C CA . TRP A 1 94 ? 4.171 -5.346 6.252 1.00 98.38 94 TRP A CA 1
ATOM 728 C C . TRP A 1 94 ? 3.058 -5.817 7.192 1.00 98.38 94 TRP A C 1
ATOM 730 O O . TRP A 1 94 ? 3.203 -5.668 8.404 1.00 98.38 94 TRP A O 1
ATOM 740 N N . CYS A 1 95 ? 2.004 -6.439 6.663 1.00 97.81 95 CYS A N 1
ATOM 741 C CA . CYS A 1 95 ? 0.914 -6.985 7.463 1.00 97.81 95 CYS A CA 1
ATOM 742 C C . CYS A 1 95 ? 1.407 -8.040 8.462 1.00 97.81 95 CYS A C 1
ATOM 744 O O . CYS A 1 95 ? 1.073 -7.942 9.641 1.00 97.81 95 CYS A O 1
ATOM 746 N N . GLU A 1 96 ? 2.283 -8.960 8.042 1.00 97.81 96 GLU A N 1
ATOM 747 C CA . GLU A 1 96 ? 2.926 -9.930 8.942 1.00 97.81 96 GLU A CA 1
ATOM 748 C C . GLU A 1 96 ? 3.726 -9.235 10.058 1.00 97.81 96 GLU A C 1
ATOM 750 O O . GLU A 1 96 ? 3.592 -9.567 11.236 1.00 97.81 96 GLU A O 1
ATOM 755 N N . CYS A 1 97 ? 4.524 -8.212 9.719 1.00 97.38 97 CYS A N 1
ATOM 756 C CA . CYS A 1 97 ? 5.329 -7.471 10.701 1.00 97.38 97 CYS A CA 1
ATOM 757 C C . CYS A 1 97 ? 4.482 -6.756 11.765 1.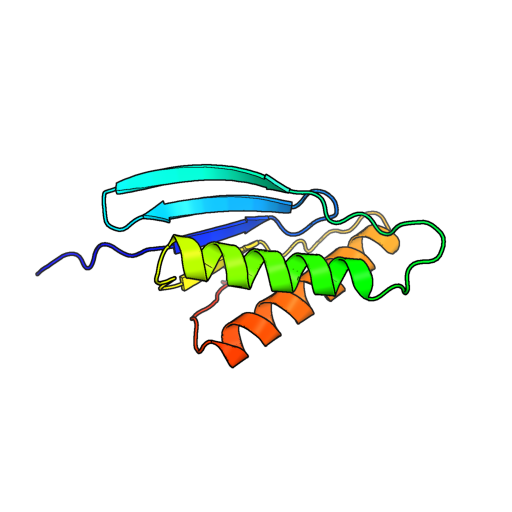00 97.38 97 CYS A C 1
ATOM 759 O O . CYS A 1 97 ? 4.937 -6.592 12.896 1.00 97.38 97 CYS A O 1
ATOM 761 N N . TYR A 1 98 ? 3.289 -6.289 11.396 1.00 96.69 98 TYR A N 1
ATOM 762 C CA . TYR A 1 98 ? 2.380 -5.555 12.279 1.00 96.69 98 TYR A CA 1
ATOM 763 C C . TYR A 1 98 ? 1.217 -6.411 12.794 1.00 96.69 98 TYR A C 1
ATOM 765 O O . TYR A 1 98 ? 0.312 -5.863 13.425 1.00 96.69 98 TYR A O 1
ATOM 773 N N . GLN A 1 99 ? 1.234 -7.724 12.534 1.00 96.50 99 GLN A N 1
ATOM 774 C CA . GLN A 1 99 ? 0.172 -8.670 12.894 1.00 96.50 99 GLN A CA 1
ATOM 775 C C . GLN A 1 99 ? -1.223 -8.180 12.474 1.00 96.50 99 GLN A C 1
ATOM 777 O O . GLN A 1 99 ? -2.192 -8.294 13.220 1.00 96.50 99 GLN A O 1
ATOM 782 N N . THR A 1 100 ? -1.305 -7.571 11.291 1.00 96.31 100 THR A N 1
ATOM 783 C CA . THR A 1 100 ? -2.547 -7.027 10.737 1.00 96.31 100 THR A CA 1
ATOM 784 C C . THR A 1 100 ? -3.155 -8.062 9.793 1.00 96.31 100 THR A C 1
ATOM 786 O O . THR A 1 100 ? -2.495 -8.409 8.814 1.00 96.31 100 THR A O 1
ATOM 789 N N . PRO A 1 101 ? -4.376 -8.565 10.053 1.00 95.88 101 PRO A N 1
ATOM 790 C CA . PRO A 1 101 ? -5.082 -9.443 9.128 1.00 95.88 101 PRO A CA 1
ATOM 791 C C . PRO A 1 101 ? -5.164 -8.843 7.724 1.00 95.88 101 PRO A C 1
ATOM 793 O O . PRO A 1 101 ? -5.400 -7.642 7.567 1.00 95.88 101 PRO A O 1
ATOM 796 N N . TYR A 1 102 ? -4.979 -9.678 6.706 1.00 94.38 102 TYR A N 1
ATOM 797 C CA . TYR A 1 102 ? -5.154 -9.289 5.316 1.00 94.38 102 TYR A CA 1
ATOM 798 C C . TYR A 1 102 ? -5.811 -10.405 4.520 1.00 94.38 102 TYR A C 1
ATOM 800 O O . TYR A 1 102 ? -5.523 -11.576 4.759 1.00 94.38 102 TYR A O 1
ATOM 808 N N . ASP A 1 103 ? -6.683 -10.035 3.591 1.00 89.31 103 ASP A N 1
ATOM 809 C CA . ASP A 1 103 ? -7.345 -10.986 2.702 1.00 89.31 103 ASP A CA 1
ATOM 810 C C . ASP A 1 103 ? -7.629 -10.345 1.341 1.0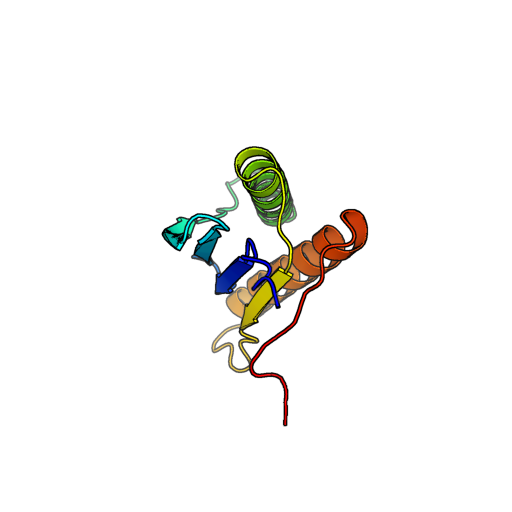0 89.31 103 ASP A C 1
ATOM 812 O O . ASP A 1 103 ? -7.756 -9.119 1.231 1.00 89.31 103 ASP A O 1
ATOM 816 N N . ASP A 1 104 ? -7.751 -11.181 0.317 1.00 77.56 104 ASP A N 1
ATOM 817 C CA . ASP A 1 104 ? -8.381 -10.789 -0.935 1.00 77.56 104 ASP A CA 1
ATOM 818 C C . ASP A 1 104 ? -9.861 -11.196 -0.871 1.00 77.56 104 ASP A C 1
ATOM 820 O O . ASP A 1 104 ? -10.179 -12.386 -0.957 1.00 77.56 104 ASP A O 1
ATOM 824 N N . PRO A 1 105 ? -10.794 -10.235 -0.733 1.00 61.09 105 PRO A N 1
ATOM 825 C CA . PRO A 1 105 ? -12.214 -10.538 -0.594 1.00 61.09 105 PRO A CA 1
ATOM 826 C C . PRO A 1 105 ? -12.808 -11.236 -1.829 1.00 61.09 105 PRO A C 1
ATOM 828 O O . PRO A 1 105 ? -13.927 -11.743 -1.748 1.00 61.09 105 PRO A O 1
ATOM 831 N N . TYR A 1 106 ? -12.083 -11.283 -2.953 1.00 57.81 106 TYR A N 1
ATOM 832 C CA . TYR A 1 106 ? -12.492 -11.963 -4.179 1.00 57.81 106 TYR A CA 1
ATOM 833 C C . TYR A 1 106 ? -11.766 -13.298 -4.426 1.00 57.81 106 TYR A C 1
ATOM 835 O O . TYR A 1 106 ? -12.052 -13.952 -5.426 1.00 57.81 106 TYR A O 1
ATOM 843 N N . CYS A 1 107 ? -10.889 -13.756 -3.522 1.00 52.12 107 CYS A N 1
ATOM 844 C CA . CYS A 1 107 ? -10.150 -15.022 -3.670 1.00 52.12 107 CYS A CA 1
ATOM 845 C C . CYS A 1 107 ? -10.917 -16.293 -3.251 1.00 52.12 107 CYS A C 1
ATOM 847 O O . CYS A 1 107 ? -10.317 -17.366 -3.166 1.00 52.12 107 CYS A O 1
ATOM 849 N N . TYR A 1 108 ? -12.231 -16.219 -3.034 1.00 36.97 108 TYR A N 1
ATOM 850 C CA . TYR A 1 108 ? -13.070 -17.418 -2.944 1.00 36.97 108 TYR A CA 1
ATOM 851 C C . TYR A 1 108 ? -13.537 -17.835 -4.348 1.00 36.97 108 TYR A C 1
ATOM 853 O O . TYR A 1 108 ? -14.614 -17.434 -4.791 1.00 36.97 108 TYR A O 1
ATOM 861 N N . ASP A 1 109 ? -12.703 -18.630 -5.026 1.00 40.50 109 ASP A N 1
ATOM 862 C CA . ASP A 1 109 ? -13.166 -19.632 -6.002 1.00 40.50 109 ASP A CA 1
ATOM 863 C C . ASP A 1 109 ? -13.655 -20.893 -5.259 1.00 40.50 109 ASP A C 1
ATOM 865 O O . ASP A 1 109 ? -12.977 -21.319 -4.291 1.00 40.50 109 ASP A O 1
#

Radius of gyration: 14.59 Å; Cα contacts (8 Å, |Δi|>4): 152; chains: 1; bounding box: 43×28×41 Å

pLDDT: mean 88.04, std 14.19, range [36.97, 98.38]

Solvent-accessible surface area (backbone atoms only — not comparable to full-atom values): 6370 Å² total; per-residue (Å²): 132,81,78,79,57,55,27,36,39,39,37,41,73,47,80,64,22,36,38,36,37,39,38,54,87,70,50,74,50,72,54,74,49,70,55,78,76,54,92,95,53,63,89,60,53,26,47,54,52,49,51,50,49,54,54,52,51,34,61,75,63,69,55,55,65,32,37,37,37,66,82,82,90,79,62,96,44,70,68,59,44,54,51,31,53,48,46,51,57,44,49,53,54,49,26,63,76,68,74,32,49,70,50,45,90,79,70,79,124

Foldseek 3Di:
DPPQQFWEWEWEFWQWIKIWTQASVRDIDIDIDHQDDDVPDDPCSSLVVLLVVVVVVCVVRVHHQEYEYADDPDDPDDVRVV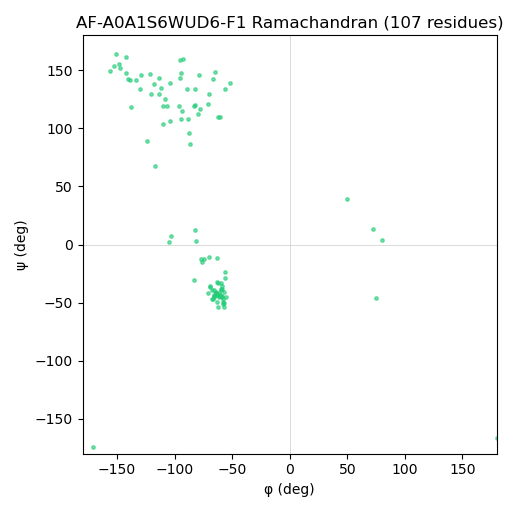RRVSNVVSVVVSCVVVVHHYDHPPPPD

Nearest PDB structures (foldseek):
  4ld0-assembly1_B  TM=7.668E-01  e=6.824E-06  Thermus thermophilus HB8
  4ld0-assembly1_A  TM=7.754E-01  e=1.493E-05  Thermus thermophilus HB8
  6s16-assembly1_B  TM=7.368E-01  e=9.455E-06  Thermus thermophilus HB8
  4ep4-assembly1_B  TM=7.235E-01  e=3.486E-05  Thermus thermophilus HB8
  6s16-assembly1_A  TM=7.939E-01  e=2.165E-04  Thermus thermophilus HB8

Mean predicted aligned error: 5.49 Å

Sequence (109 aa):
MSFHSQTILCLDLGTKTGWAISSEDGTIASGTIHFPTRRFEGGGMRYLRFKRWLTETKAILGHIDAVYFEEVRCHIGTDAAHVYGGLLATLTTWCECYQTPYDDPYCYD